Protein AF-M0LHM4-F1 (afdb_monomer_lite)

Organism: Haloarcula japonica (strain ATCC 49778 / DSM 6131 / JCM 7785 / NBRC 101032 / NCIMB 13157 / TR-1) (NCBI:txid1227453)

InterPro domains:
  IPR007527 Zinc finger, SWIM-type [PS50966] (70-104)

Sequence (135 aa):
MSSINESGKSVLVQTELSEFRTTIPTVVTDGGHRIEDARTQRALTEEMDVWLSQEGGIYGVQKGASGSTYEVDVVSEMCSCPDWQTGEPDGGCKHLRRVDMEIRAGRVPRPDGRLTESAAVIEMPVEERDGDVGL

Radius of gyration: 27.03 Å; chains: 1; bounding box: 45×47×116 Å

Structure (mmCIF, N/CA/C/O backbone):
data_AF-M0LHM4-F1
#
_entry.id   AF-M0LHM4-F1
#
loop_
_atom_site.group_PDB
_at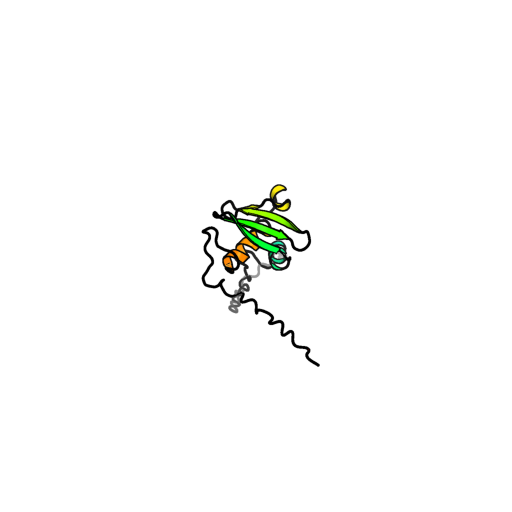om_site.id
_atom_site.type_symbol
_atom_site.label_atom_id
_atom_site.label_alt_id
_atom_site.label_comp_id
_atom_site.label_asym_id
_atom_site.label_entity_id
_atom_site.label_seq_id
_atom_site.pdbx_PDB_ins_code
_atom_site.Cartn_x
_atom_site.Cartn_y
_atom_site.Cartn_z
_atom_site.occupancy
_atom_site.B_iso_or_equiv
_atom_site.auth_seq_id
_atom_site.auth_comp_id
_atom_site.auth_asym_id
_atom_site.auth_atom_id
_atom_site.pdbx_PDB_model_num
ATOM 1 N N . MET A 1 1 ? 1.158 -28.006 -75.149 1.00 42.47 1 MET A N 1
ATOM 2 C CA . MET A 1 1 ? 2.349 -27.380 -74.543 1.00 42.47 1 MET A CA 1
ATOM 3 C C . MET A 1 1 ? 1.923 -26.863 -73.172 1.00 42.47 1 MET A C 1
ATOM 5 O O . MET A 1 1 ? 1.111 -25.954 -73.136 1.00 42.47 1 MET A O 1
ATOM 9 N N . SER A 1 2 ? 2.333 -27.603 -72.131 1.00 39.56 2 SER A N 1
ATOM 10 C CA . SER A 1 2 ? 2.526 -27.313 -70.685 1.00 39.56 2 SER A CA 1
ATOM 11 C C . SER A 1 2 ? 1.756 -26.120 -70.061 1.00 39.56 2 SER A C 1
ATOM 13 O O . SER A 1 2 ? 1.915 -25.007 -70.543 1.00 39.56 2 SER A O 1
ATOM 15 N N . SER A 1 3 ? 0.868 -26.238 -69.048 1.00 44.41 3 SER A N 1
ATOM 16 C CA . SER A 1 3 ? 0.979 -26.786 -67.658 1.00 44.41 3 SER A CA 1
ATOM 17 C C . SER A 1 3 ? 2.255 -26.279 -66.967 1.00 44.41 3 SER A C 1
ATOM 19 O O . SER A 1 3 ? 3.316 -26.465 -67.541 1.00 44.41 3 SER A O 1
ATOM 21 N N . ILE A 1 4 ? 2.298 -25.594 -65.814 1.00 52.50 4 ILE A N 1
ATOM 22 C CA . ILE A 1 4 ? 1.801 -25.851 -64.445 1.00 52.50 4 ILE A CA 1
ATOM 23 C C . ILE A 1 4 ? 1.926 -24.492 -63.703 1.00 52.50 4 ILE A C 1
ATOM 25 O O . ILE A 1 4 ? 2.917 -23.802 -63.926 1.00 52.50 4 ILE A O 1
ATOM 29 N N . ASN A 1 5 ? 0.991 -24.080 -62.839 1.00 38.94 5 ASN A N 1
ATOM 30 C CA . ASN A 1 5 ? 1.172 -22.917 -61.954 1.00 38.94 5 ASN A CA 1
ATOM 31 C C . ASN A 1 5 ? 1.594 -23.361 -60.538 1.00 38.94 5 ASN A C 1
ATOM 33 O O . ASN A 1 5 ? 1.009 -24.269 -59.957 1.00 38.94 5 ASN A O 1
ATOM 37 N N . GLU A 1 6 ? 2.616 -22.700 -59.986 1.00 46.62 6 GLU A N 1
ATOM 38 C CA . GLU A 1 6 ? 3.372 -23.016 -58.753 1.00 46.62 6 GLU A CA 1
ATOM 39 C C . GLU A 1 6 ? 2.596 -22.876 -57.425 1.00 46.62 6 GLU A C 1
ATOM 41 O O . GLU A 1 6 ? 3.178 -22.815 -56.345 1.00 46.62 6 GLU A O 1
ATOM 46 N N . SER A 1 7 ? 1.264 -22.861 -57.455 1.00 44.28 7 SER A N 1
ATOM 47 C CA . SER A 1 7 ? 0.449 -22.897 -56.237 1.00 44.28 7 SER A CA 1
ATOM 48 C C . SER A 1 7 ? 0.153 -24.347 -55.871 1.00 44.28 7 SER A C 1
ATOM 50 O O . SER A 1 7 ? -0.935 -24.857 -56.13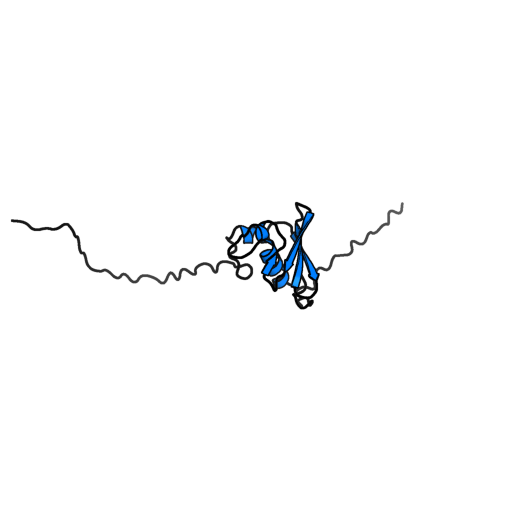6 1.00 44.28 7 SER A O 1
ATOM 52 N N . GLY A 1 8 ? 1.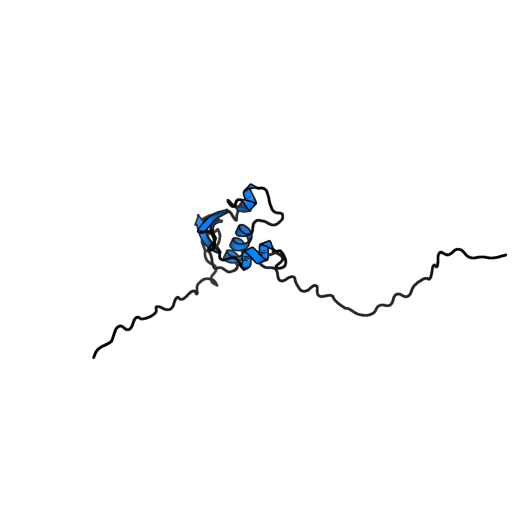155 -25.018 -55.295 1.00 36.25 8 GLY A N 1
ATOM 53 C CA . GLY A 1 8 ? 1.079 -26.382 -54.772 1.00 36.25 8 GLY A CA 1
ATOM 54 C C . GLY A 1 8 ? -0.007 -26.538 -53.708 1.00 36.25 8 GLY A C 1
ATOM 55 O O . GLY A 1 8 ? 0.258 -26.519 -52.510 1.00 36.25 8 GLY A O 1
ATOM 56 N N . LYS A 1 9 ? -1.251 -26.712 -54.152 1.00 46.12 9 LYS A N 1
ATOM 57 C CA . LYS A 1 9 ? -2.357 -27.185 -53.330 1.00 46.12 9 LYS A CA 1
ATOM 58 C C . LYS A 1 9 ? -2.196 -28.697 -53.173 1.00 46.12 9 LYS A C 1
ATOM 60 O O . LYS A 1 9 ? -2.475 -29.447 -54.102 1.00 46.12 9 LYS A O 1
ATOM 65 N N . SER A 1 10 ? -1.773 -29.134 -51.991 1.00 37.16 10 SER A N 1
ATOM 66 C CA . SER A 1 10 ? -1.938 -30.514 -51.536 1.00 37.16 10 SER A CA 1
ATOM 67 C C . SER A 1 10 ? -2.860 -30.515 -50.326 1.00 37.16 10 SER A C 1
ATOM 69 O O . SER A 1 10 ? -2.607 -29.850 -49.324 1.00 37.16 10 SER A O 1
ATOM 71 N N . VAL A 1 11 ? -3.967 -31.229 -50.478 1.00 35.06 11 VAL A N 1
ATOM 72 C CA . VAL A 1 11 ? -5.043 -31.408 -49.508 1.00 35.06 11 VAL A CA 1
ATOM 73 C C . VAL A 1 11 ? -4.641 -32.458 -48.463 1.00 35.06 11 VAL A C 1
ATOM 75 O O . VAL A 1 11 ? -4.161 -33.524 -48.820 1.00 35.06 11 VAL A O 1
ATOM 78 N N . LEU A 1 12 ? -4.902 -32.106 -47.200 1.00 48.03 12 LEU A N 1
ATOM 79 C CA . LEU A 1 12 ? -5.228 -32.917 -46.016 1.00 48.03 12 LEU A CA 1
ATOM 80 C C . LEU A 1 12 ? -4.357 -34.139 -45.653 1.00 48.03 12 LEU A C 1
ATOM 82 O O . LEU A 1 12 ? -4.459 -35.194 -46.266 1.00 48.03 12 LEU A O 1
ATOM 86 N N . VAL A 1 13 ? -3.730 -34.066 -44.474 1.00 41.88 13 VAL A N 1
ATOM 87 C CA . VAL A 1 13 ? -3.808 -35.171 -43.505 1.00 41.88 13 VAL A CA 1
ATOM 88 C C . VAL A 1 13 ? -4.053 -34.563 -42.125 1.00 41.88 13 VAL A C 1
ATOM 90 O O . VAL A 1 13 ? -3.152 -34.002 -41.503 1.00 41.88 13 VAL A O 1
ATOM 93 N N . GLN A 1 14 ? -5.307 -34.615 -41.671 1.00 47.78 14 GLN A N 1
ATOM 94 C CA . GLN A 1 14 ? -5.626 -34.442 -40.257 1.00 47.78 14 GLN A CA 1
ATOM 95 C C . GLN A 1 14 ? -4.978 -35.624 -39.544 1.00 47.78 14 GLN A C 1
ATOM 97 O O . GLN A 1 14 ? -5.392 -36.762 -39.748 1.00 47.78 14 GLN A O 1
ATOM 102 N N . THR A 1 15 ? -3.918 -35.365 -38.787 1.00 48.19 15 THR A N 1
ATOM 103 C CA . THR A 1 15 ? -3.323 -36.382 -37.924 1.00 48.19 15 THR A CA 1
ATOM 104 C C . THR A 1 15 ? -3.613 -35.955 -36.500 1.00 48.19 15 THR A C 1
ATOM 106 O O . THR A 1 15 ? -2.888 -35.165 -35.902 1.00 48.19 15 THR A O 1
ATOM 109 N N . GLU A 1 16 ? -4.756 -36.426 -36.011 1.00 56.94 16 GLU A N 1
ATOM 110 C CA . GLU A 1 16 ? -5.101 -36.451 -34.600 1.00 56.94 16 GLU A CA 1
ATOM 111 C C . GLU A 1 16 ? -4.067 -37.317 -33.883 1.00 56.94 16 GLU A C 1
ATOM 113 O O . GLU A 1 16 ? -4.126 -38.544 -33.927 1.00 56.94 16 GLU A O 1
ATOM 118 N N . LEU A 1 17 ? -3.086 -36.687 -33.245 1.00 53.66 17 LEU A N 1
ATOM 119 C CA . LEU A 1 17 ? -2.263 -37.356 -32.255 1.00 53.66 17 LEU A CA 1
ATOM 120 C C . LEU A 1 17 ? -2.144 -36.469 -31.027 1.00 53.66 17 LEU A C 1
ATOM 122 O O . LEU A 1 17 ? -1.446 -35.461 -31.029 1.00 53.66 17 LEU A O 1
ATOM 126 N N . SER A 1 18 ? -2.784 -36.972 -29.973 1.00 50.88 18 SER A N 1
ATOM 127 C CA . SER A 1 18 ? -2.352 -36.845 -28.589 1.00 50.88 18 SER A CA 1
ATOM 128 C C . SER A 1 18 ? -2.539 -35.459 -27.984 1.00 50.88 18 SER A C 1
ATOM 130 O O . SER A 1 18 ? -1.700 -34.577 -28.107 1.00 50.88 18 SER A O 1
ATOM 132 N N . GLU A 1 19 ? -3.680 -35.290 -27.314 1.00 57.47 19 GLU A N 1
ATOM 133 C CA . GLU A 1 19 ? -3.820 -35.059 -25.863 1.00 57.47 19 GLU A CA 1
ATOM 134 C C . GLU A 1 19 ? -2.591 -34.613 -25.040 1.00 57.47 19 GLU A C 1
ATOM 136 O O . GLU A 1 19 ? -2.492 -34.909 -23.851 1.00 57.47 19 GLU A O 1
ATOM 141 N N . PHE A 1 20 ? -1.700 -33.791 -25.580 1.00 51.72 20 PHE A N 1
ATOM 142 C CA . PHE A 1 20 ? -0.972 -32.836 -24.772 1.00 51.72 20 PHE A CA 1
ATOM 143 C C . PHE A 1 20 ? -1.978 -31.747 -24.438 1.00 51.72 20 PHE A C 1
ATOM 145 O O . PHE A 1 20 ? -2.006 -30.669 -25.034 1.00 51.72 20 PHE A O 1
ATOM 152 N N . ARG A 1 21 ? -2.820 -32.036 -23.436 1.00 53.06 21 ARG A N 1
ATOM 153 C CA . ARG A 1 21 ? -3.226 -30.994 -22.503 1.00 53.06 21 ARG A CA 1
ATOM 154 C C . ARG A 1 21 ? -1.917 -30.350 -22.080 1.00 53.06 21 ARG A C 1
ATOM 156 O O . ARG A 1 21 ? -1.228 -30.855 -21.197 1.00 53.06 21 ARG A O 1
ATOM 163 N N . THR A 1 22 ? -1.544 -29.267 -22.757 1.00 45.19 22 THR A N 1
ATOM 164 C CA . THR A 1 22 ? -0.663 -28.295 -22.151 1.00 45.19 22 THR A CA 1
ATOM 165 C C . THR A 1 22 ? -1.491 -27.815 -20.974 1.00 45.19 22 THR A C 1
ATOM 167 O O . THR A 1 22 ? -2.405 -26.998 -21.086 1.00 45.19 22 THR A O 1
ATOM 170 N N . THR A 1 23 ? -1.306 -28.482 -19.840 1.00 48.62 23 THR A N 1
ATOM 171 C CA . THR A 1 23 ? -1.564 -27.866 -18.562 1.00 48.62 23 THR A CA 1
ATOM 172 C C . THR A 1 23 ? -0.632 -26.676 -18.620 1.00 48.62 23 THR A C 1
ATOM 174 O O . THR A 1 23 ? 0.559 -26.821 -18.353 1.00 48.62 23 THR A O 1
ATOM 177 N N . ILE A 1 24 ? -1.139 -25.535 -19.110 1.00 53.06 24 ILE A N 1
ATOM 178 C CA . ILE A 1 24 ? -0.508 -24.248 -18.863 1.00 53.06 24 ILE A CA 1
ATOM 179 C C . ILE A 1 24 ? -0.235 -24.329 -17.369 1.00 53.06 24 ILE A C 1
ATOM 181 O O . ILE A 1 24 ? -1.212 -24.512 -16.629 1.00 53.06 24 ILE A O 1
ATOM 185 N N . PRO A 1 25 ? 1.040 -24.382 -16.934 1.00 46.53 25 PRO A N 1
ATOM 186 C CA . PRO A 1 25 ? 1.332 -24.502 -15.521 1.00 46.53 25 PRO A CA 1
ATOM 187 C C . PRO A 1 25 ? 0.537 -23.381 -14.893 1.00 46.53 25 PRO A C 1
ATOM 189 O O . PRO A 1 25 ? 0.663 -22.243 -15.352 1.00 46.53 25 PRO A O 1
ATOM 192 N N . THR A 1 26 ? -0.384 -23.733 -13.991 1.00 50.88 26 THR A N 1
ATOM 193 C CA . THR A 1 26 ? -1.235 -22.776 -13.297 1.00 50.88 26 THR A CA 1
ATOM 194 C C . THR A 1 26 ? -0.274 -21.717 -12.818 1.00 50.88 26 THR A C 1
ATOM 196 O O . THR A 1 26 ? 0.567 -22.025 -11.973 1.00 50.88 26 THR A O 1
ATOM 199 N N . VAL A 1 27 ? -0.269 -20.559 -13.489 1.00 53.19 27 VAL A N 1
ATOM 200 C CA . VAL A 1 27 ? 0.702 -19.501 -13.222 1.00 53.19 27 VAL A CA 1
ATOM 201 C C . VAL A 1 27 ? 0.566 -19.303 -11.737 1.00 53.19 27 VAL A C 1
ATOM 203 O O . VAL A 1 27 ? -0.540 -19.025 -11.283 1.00 53.19 27 VAL A O 1
ATOM 206 N N . VAL A 1 28 ? 1.612 -19.622 -10.976 1.00 57.19 28 VAL A N 1
ATOM 207 C CA . VAL A 1 28 ? 1.536 -19.524 -9.526 1.00 57.19 28 VAL A CA 1
ATOM 208 C C . VAL A 1 28 ? 1.220 -18.049 -9.308 1.00 57.19 28 VAL A C 1
ATOM 210 O O . VAL A 1 28 ? 1.986 -17.186 -9.732 1.00 57.19 28 VAL A O 1
ATOM 213 N N . THR A 1 29 ? -0.003 -17.752 -8.878 1.00 58.16 29 THR A N 1
ATOM 214 C CA . THR A 1 29 ? -0.479 -16.380 -8.741 1.00 58.16 29 THR A CA 1
ATOM 215 C C . THR A 1 29 ? -0.391 -16.040 -7.281 1.00 58.16 29 THR A C 1
ATOM 217 O O . THR A 1 29 ? -0.949 -16.763 -6.454 1.00 58.16 29 THR A O 1
ATOM 220 N N . ASP A 1 30 ? 0.236 -14.923 -6.964 1.00 65.44 30 ASP A N 1
ATOM 221 C CA . ASP A 1 30 ? 0.170 -14.406 -5.615 1.00 65.44 30 ASP A CA 1
ATOM 222 C C . ASP A 1 30 ? -1.024 -13.457 -5.508 1.00 65.44 30 ASP A C 1
ATOM 224 O O . ASP A 1 30 ? -0.897 -12.247 -5.673 1.00 65.44 30 ASP A O 1
ATOM 228 N N . GLY A 1 31 ? -2.216 -14.036 -5.342 1.00 62.56 31 GLY A N 1
ATOM 229 C CA . GLY A 1 31 ? -3.455 -13.268 -5.144 1.00 62.56 31 GLY A CA 1
ATOM 230 C C . GLY A 1 31 ? -4.125 -12.712 -6.373 1.00 62.56 31 GLY A C 1
ATOM 231 O O . GLY A 1 31 ? -4.806 -11.703 -6.280 1.00 62.56 31 GLY A O 1
ATOM 232 N N . GLY A 1 32 ? -3.914 -13.325 -7.532 1.00 73.88 32 GLY A N 1
ATOM 233 C CA . GLY A 1 32 ? -4.372 -12.765 -8.804 1.00 73.88 32 GLY A CA 1
ATOM 234 C C . GLY A 1 32 ? -3.310 -11.925 -9.513 1.00 73.88 32 GLY A C 1
ATOM 235 O O . GLY A 1 32 ? -3.491 -11.583 -10.679 1.00 73.88 32 GLY A O 1
ATOM 236 N N . HIS A 1 33 ? -2.153 -11.691 -8.885 1.00 76.38 33 HIS A N 1
ATOM 237 C CA . HIS A 1 33 ? -0.976 -11.172 -9.575 1.00 76.38 33 HIS A CA 1
ATOM 238 C C . HIS A 1 33 ? -0.138 -12.310 -10.165 1.00 76.38 33 HIS A C 1
ATOM 240 O O . HIS A 1 33 ? 0.143 -13.312 -9.503 1.00 76.38 33 HIS A O 1
ATOM 246 N N . ARG A 1 34 ? 0.295 -12.158 -11.421 1.00 78.31 34 ARG A N 1
ATOM 247 C CA . ARG A 1 34 ? 1.226 -13.097 -12.067 1.00 78.31 34 ARG A CA 1
ATOM 248 C C . ARG A 1 34 ? 2.584 -13.012 -11.361 1.00 78.31 34 ARG A C 1
ATOM 250 O O . ARG A 1 34 ? 3.134 -11.916 -11.268 1.00 78.31 34 ARG A O 1
ATOM 257 N N . ILE A 1 35 ? 3.142 -14.132 -10.890 1.00 79.44 35 ILE A N 1
ATOM 258 C CA . ILE A 1 35 ? 4.441 -14.132 -10.181 1.00 79.44 35 ILE A CA 1
ATOM 259 C C . ILE A 1 35 ? 5.613 -13.733 -11.083 1.00 79.44 35 ILE A C 1
ATOM 261 O O . ILE A 1 35 ? 6.575 -13.147 -10.603 1.00 79.44 35 ILE A O 1
ATOM 265 N N . GLU A 1 36 ? 5.532 -13.997 -12.385 1.00 80.50 36 GLU A N 1
ATOM 266 C CA . GLU A 1 36 ? 6.537 -13.567 -13.371 1.00 80.50 36 GLU A CA 1
ATOM 267 C C . GLU A 1 36 ? 6.561 -12.046 -13.611 1.00 80.50 36 GLU A C 1
ATOM 269 O O . GLU A 1 36 ? 7.488 -11.536 -14.236 1.00 80.50 36 GLU A O 1
ATOM 274 N N . ASP A 1 37 ? 5.556 -11.305 -13.129 1.00 83.00 37 ASP A N 1
ATOM 275 C CA . ASP A 1 37 ? 5.561 -9.850 -13.215 1.00 83.00 37 ASP A CA 1
ATOM 276 C C . ASP A 1 37 ? 6.621 -9.275 -12.262 1.00 83.00 37 ASP A C 1
ATOM 278 O O . ASP A 1 37 ? 6.599 -9.509 -11.050 1.00 83.00 37 ASP A O 1
ATOM 282 N N . ALA A 1 38 ? 7.542 -8.479 -12.809 1.00 84.06 38 ALA A N 1
ATOM 283 C CA . ALA A 1 38 ? 8.663 -7.914 -12.064 1.00 84.06 38 ALA A CA 1
ATOM 284 C C . ALA A 1 38 ? 8.226 -7.072 -10.849 1.00 84.06 38 ALA A C 1
ATOM 286 O O . ALA A 1 38 ? 8.936 -7.032 -9.843 1.00 84.06 38 ALA A O 1
ATOM 287 N N . ARG A 1 39 ? 7.059 -6.410 -10.890 1.00 80.75 39 ARG A N 1
ATOM 288 C CA . ARG A 1 39 ? 6.518 -5.693 -9.724 1.00 80.75 39 ARG A CA 1
ATOM 289 C C . ARG A 1 39 ? 5.970 -6.652 -8.674 1.00 80.75 39 ARG A C 1
ATOM 291 O O . ARG A 1 39 ? 6.134 -6.352 -7.496 1.00 80.75 39 ARG A O 1
ATOM 298 N N . THR A 1 40 ? 5.388 -7.787 -9.063 1.00 83.62 40 THR A N 1
ATOM 299 C CA . THR A 1 40 ? 4.994 -8.850 -8.119 1.00 83.62 40 THR A CA 1
ATOM 300 C C . THR A 1 40 ? 6.229 -9.432 -7.448 1.00 83.62 40 THR A C 1
ATOM 302 O O . THR A 1 40 ? 6.261 -9.540 -6.229 1.00 83.62 40 THR A O 1
ATOM 305 N N . GLN A 1 41 ? 7.288 -9.717 -8.213 1.00 85.88 41 GLN A N 1
ATOM 306 C CA . GLN A 1 41 ? 8.545 -10.206 -7.642 1.00 85.88 41 GLN A CA 1
ATOM 307 C C . GLN A 1 41 ? 9.134 -9.210 -6.645 1.00 85.88 41 GLN A C 1
ATOM 309 O O . GLN A 1 41 ? 9.463 -9.593 -5.532 1.00 85.88 41 GLN A O 1
ATOM 314 N N . ARG A 1 42 ? 9.197 -7.919 -6.987 1.00 85.12 42 ARG A N 1
ATOM 315 C CA . ARG A 1 42 ? 9.677 -6.889 -6.051 1.00 85.12 42 ARG A CA 1
ATOM 316 C C . ARG A 1 42 ? 8.786 -6.762 -4.822 1.00 85.12 42 ARG A C 1
ATOM 318 O O . ARG A 1 42 ? 9.303 -6.645 -3.717 1.00 85.12 42 ARG A O 1
ATOM 325 N N . ALA A 1 43 ? 7.469 -6.816 -5.012 1.00 85.25 43 ALA A N 1
ATOM 326 C CA . ALA A 1 43 ? 6.517 -6.860 -3.914 1.00 85.25 43 ALA A CA 1
ATOM 327 C C . ALA A 1 43 ? 6.686 -8.113 -3.051 1.00 85.25 43 ALA A C 1
ATOM 329 O O . ALA A 1 43 ? 6.293 -8.059 -1.906 1.00 85.25 43 ALA A O 1
ATOM 330 N N . LEU A 1 44 ? 7.297 -9.200 -3.519 1.00 86.25 44 LEU A N 1
ATOM 331 C CA . LEU A 1 44 ? 7.598 -10.387 -2.712 1.00 86.25 44 LEU A CA 1
ATOM 332 C C . LEU A 1 44 ? 8.978 -10.326 -2.042 1.00 86.25 44 LEU A C 1
ATOM 334 O O . LEU A 1 44 ? 9.125 -10.754 -0.904 1.00 86.25 44 LEU A O 1
ATOM 338 N N . THR A 1 45 ? 9.990 -9.809 -2.740 1.00 86.56 45 THR A N 1
ATOM 339 C CA . THR A 1 45 ? 11.396 -9.937 -2.324 1.00 86.56 45 THR A CA 1
ATOM 340 C C . THR A 1 45 ? 11.953 -8.726 -1.588 1.00 86.56 45 THR A C 1
ATOM 342 O O . THR A 1 45 ? 12.938 -8.867 -0.872 1.00 86.56 45 THR A O 1
ATOM 345 N N . GLU A 1 46 ? 11.412 -7.523 -1.806 1.00 88.19 46 GLU A N 1
ATOM 346 C CA . GLU A 1 46 ? 11.905 -6.335 -1.099 1.00 88.19 46 GLU A CA 1
ATOM 347 C C . GLU A 1 46 ? 11.486 -6.364 0.375 1.00 88.19 46 GLU A C 1
ATOM 349 O O . GLU A 1 46 ? 10.384 -6.789 0.717 1.00 88.19 46 GLU A O 1
ATOM 354 N N . GLU A 1 47 ? 12.350 -5.890 1.265 1.00 88.06 47 GLU A N 1
ATOM 355 C CA . GLU A 1 47 ? 12.005 -5.756 2.678 1.00 88.06 47 GLU A CA 1
ATOM 356 C C . GLU A 1 47 ? 11.016 -4.598 2.862 1.00 88.06 47 GLU A C 1
ATOM 358 O O . GLU A 1 47 ? 11.318 -3.440 2.543 1.00 88.06 47 GLU A O 1
ATOM 363 N N . MET A 1 48 ? 9.803 -4.930 3.309 1.00 90.94 48 MET A N 1
ATOM 364 C CA . MET A 1 48 ? 8.718 -3.975 3.512 1.00 90.94 48 MET A CA 1
ATOM 365 C C . MET A 1 48 ? 7.904 -4.381 4.738 1.00 90.94 48 MET A C 1
ATOM 367 O O . MET A 1 48 ? 7.329 -5.473 4.747 1.00 90.94 48 MET A O 1
ATOM 371 N N . ASP A 1 49 ? 7.830 -3.489 5.719 1.00 92.44 49 ASP A N 1
ATOM 372 C CA . ASP A 1 49 ? 6.972 -3.627 6.893 1.00 92.44 49 ASP A CA 1
ATOM 373 C C . ASP A 1 49 ? 5.590 -3.057 6.586 1.00 92.44 49 ASP A C 1
ATOM 375 O O . ASP A 1 49 ? 5.471 -1.961 6.029 1.00 92.44 49 ASP A O 1
ATOM 379 N N . VAL A 1 50 ? 4.544 -3.805 6.939 1.00 93.19 50 VAL A N 1
ATOM 380 C CA . VAL A 1 50 ? 3.147 -3.440 6.680 1.00 93.19 50 VAL A CA 1
ATOM 381 C C . VAL A 1 50 ? 2.360 -3.470 7.979 1.00 93.19 50 VAL A C 1
ATOM 383 O O . VAL A 1 50 ? 2.427 -4.439 8.730 1.00 93.19 50 VAL A O 1
ATOM 386 N N . TRP A 1 51 ? 1.572 -2.429 8.226 1.00 92.56 51 TRP A N 1
ATOM 387 C CA . TRP A 1 51 ? 0.665 -2.367 9.369 1.00 92.56 51 TRP A CA 1
ATOM 388 C C . TRP A 1 51 ? -0.653 -1.702 8.982 1.00 92.56 51 TRP A C 1
ATOM 390 O O . TRP A 1 51 ? -0.700 -0.859 8.084 1.00 92.56 51 TRP A O 1
ATOM 400 N N . LEU A 1 52 ? -1.739 -2.062 9.669 1.00 91.88 52 LEU A N 1
ATOM 401 C CA . LEU A 1 52 ? -2.995 -1.325 9.551 1.00 91.88 52 LEU A CA 1
ATOM 402 C C . LEU A 1 52 ? -2.820 0.026 10.259 1.00 91.88 52 LEU A C 1
ATOM 404 O O . LEU A 1 52 ? -2.591 0.068 11.466 1.00 91.88 52 LEU A O 1
ATOM 408 N N . SER A 1 53 ? -2.886 1.116 9.497 1.00 90.00 53 SER A N 1
ATOM 409 C CA . SER A 1 53 ? -2.732 2.483 10.008 1.00 90.00 53 SER A CA 1
ATOM 410 C C . SER A 1 53 ? -4.067 3.039 10.503 1.00 90.00 53 SER A C 1
ATOM 412 O O . SER A 1 53 ? -4.137 3.642 11.573 1.00 90.00 53 SER A O 1
ATOM 414 N N . GLN A 1 54 ? -5.146 2.793 9.752 1.00 86.88 54 GLN A N 1
ATOM 415 C CA . GLN A 1 54 ? -6.493 3.233 10.100 1.00 86.88 54 GLN A CA 1
ATOM 416 C C . GLN A 1 54 ? -7.526 2.147 9.791 1.00 86.88 54 GLN A C 1
ATOM 418 O O . GLN A 1 54 ? -7.524 1.553 8.707 1.00 86.88 54 GLN A O 1
ATOM 423 N N . GLU A 1 55 ? -8.441 1.925 10.738 1.00 78.00 55 GLU A N 1
ATOM 424 C CA . GLU A 1 55 ? -9.648 1.127 10.510 1.00 78.00 55 GLU A CA 1
ATOM 425 C C . GLU A 1 55 ? -10.427 1.702 9.318 1.00 78.00 55 GLU A C 1
ATOM 427 O O . GLU A 1 55 ? -10.635 2.913 9.233 1.00 78.00 55 GLU A O 1
ATOM 432 N N . GLY A 1 5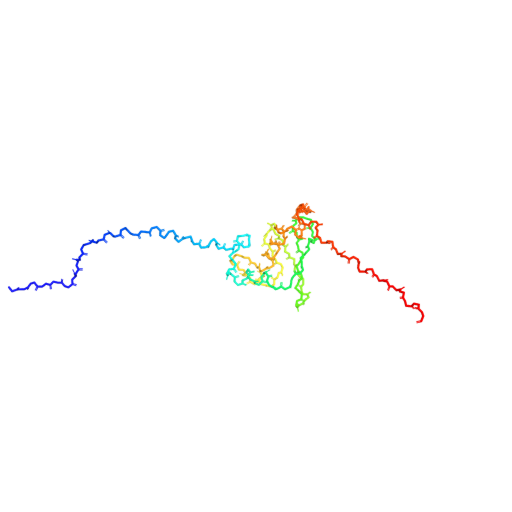6 ? -10.828 0.844 8.377 1.00 82.19 56 GLY A N 1
ATOM 433 C CA . GLY A 1 56 ? -11.349 1.278 7.076 1.00 82.19 56 GLY A CA 1
ATOM 434 C C . GLY A 1 56 ? -10.422 0.981 5.896 1.00 82.19 56 GLY A C 1
ATOM 435 O O . GLY A 1 56 ? -10.775 1.300 4.767 1.00 82.19 56 GLY A O 1
ATOM 436 N N . GLY A 1 57 ? -9.284 0.319 6.132 1.00 88.06 57 GLY A N 1
ATOM 437 C CA . GLY A 1 57 ? -8.437 -0.223 5.066 1.00 88.06 57 GLY A CA 1
ATOM 438 C C . GLY A 1 57 ? -7.289 0.680 4.627 1.00 88.06 57 GLY A C 1
ATOM 439 O O . GLY A 1 57 ? -6.795 0.515 3.511 1.00 88.06 57 GLY A O 1
ATOM 440 N N . ILE A 1 58 ? -6.839 1.599 5.488 1.00 93.19 58 ILE A N 1
ATOM 441 C CA . ILE A 1 58 ? -5.598 2.341 5.244 1.00 93.19 58 ILE A CA 1
ATOM 442 C C . ILE A 1 58 ? -4.438 1.621 5.922 1.00 93.19 58 ILE A C 1
ATOM 444 O O . ILE A 1 58 ? -4.406 1.459 7.144 1.00 93.19 58 ILE A O 1
ATOM 448 N N . TYR A 1 59 ? -3.458 1.230 5.120 1.00 94.31 59 TYR A N 1
ATOM 449 C CA . TYR A 1 59 ? -2.261 0.518 5.537 1.00 94.31 59 TYR A CA 1
ATOM 450 C C . TYR A 1 59 ? -1.032 1.406 5.398 1.00 94.31 59 TYR A C 1
ATOM 452 O O . TYR A 1 59 ? -0.856 2.099 4.397 1.00 94.31 59 TYR A O 1
ATOM 460 N N . GLY A 1 60 ? -0.167 1.364 6.405 1.00 95.25 60 GLY A N 1
ATOM 461 C CA . GLY A 1 60 ? 1.172 1.923 6.327 1.00 95.25 60 GLY A CA 1
ATOM 462 C C . GLY A 1 60 ? 2.132 0.883 5.766 1.00 95.25 60 GLY A C 1
ATOM 463 O O . GLY A 1 60 ? 2.073 -0.289 6.135 1.00 95.25 60 GLY A O 1
ATOM 464 N N . VAL A 1 61 ? 3.003 1.315 4.859 1.00 95.25 61 VAL A N 1
ATOM 465 C CA . VAL A 1 61 ? 4.043 0.481 4.259 1.00 95.25 61 VAL A CA 1
ATOM 466 C C . VAL A 1 61 ? 5.376 1.199 4.365 1.00 95.25 61 VAL A C 1
ATOM 468 O O . VAL A 1 61 ? 5.580 2.218 3.702 1.00 95.25 61 VAL A O 1
ATOM 471 N N . GLN A 1 62 ? 6.298 0.661 5.158 1.00 94.25 62 GLN A N 1
ATOM 472 C CA . GLN A 1 62 ? 7.665 1.164 5.266 1.00 94.25 62 GLN A CA 1
ATOM 473 C C . GLN A 1 62 ? 8.613 0.304 4.440 1.00 94.25 62 GLN A C 1
ATOM 475 O O . GLN A 1 62 ? 8.586 -0.918 4.514 1.00 94.25 62 GLN A O 1
ATOM 480 N N . LYS A 1 63 ? 9.479 0.939 3.649 1.00 90.12 63 LYS A N 1
ATOM 481 C CA . LYS A 1 63 ? 10.580 0.248 2.966 1.00 90.12 63 LYS A CA 1
ATOM 482 C C . LYS A 1 63 ? 11.762 0.098 3.918 1.00 90.12 63 LYS A C 1
ATOM 484 O O . LYS A 1 63 ? 12.295 1.120 4.346 1.00 90.12 63 LYS A O 1
ATOM 489 N N . GLY A 1 64 ? 12.247 -1.123 4.138 1.00 78.06 64 GLY A N 1
ATOM 490 C CA . GLY A 1 64 ? 13.426 -1.365 4.982 1.00 78.06 64 GLY A CA 1
ATOM 491 C C . GLY A 1 64 ? 14.685 -0.665 4.452 1.00 78.06 64 GLY A C 1
ATOM 492 O O . GLY A 1 64 ? 15.380 0.040 5.177 1.00 78.06 64 GLY A O 1
ATOM 493 N N . ALA A 1 65 ? 14.915 -0.726 3.136 1.00 76.62 65 ALA A N 1
ATOM 494 C CA . ALA A 1 65 ? 16.122 -0.170 2.514 1.00 76.62 65 ALA A CA 1
ATOM 495 C C . ALA A 1 65 ? 16.218 1.371 2.522 1.00 76.62 65 ALA A C 1
ATOM 497 O O . ALA A 1 65 ? 17.321 1.911 2.472 1.00 76.62 65 ALA A O 1
ATOM 498 N N . SER A 1 66 ? 15.088 2.090 2.523 1.00 76.69 66 SER A N 1
ATOM 499 C CA . SER A 1 66 ? 15.069 3.562 2.434 1.00 76.69 66 SER A CA 1
ATOM 500 C C . SER A 1 66 ? 14.411 4.254 3.628 1.00 76.69 66 SER A C 1
ATOM 502 O O . SER A 1 66 ? 14.388 5.483 3.670 1.00 76.69 66 SER A O 1
ATOM 504 N N . GLY A 1 67 ? 13.812 3.495 4.552 1.00 84.56 67 GLY A N 1
ATOM 505 C CA . GLY A 1 67 ? 13.023 4.005 5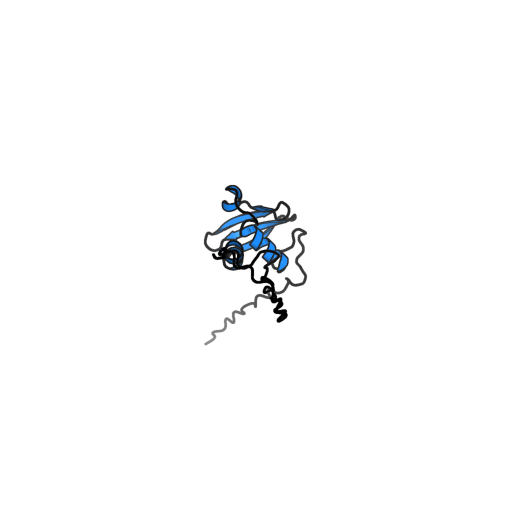.678 1.00 84.56 67 GLY A CA 1
ATOM 506 C C . GLY A 1 67 ? 11.772 4.796 5.275 1.00 84.56 67 GLY A C 1
ATOM 507 O O . GLY A 1 67 ? 11.125 5.402 6.125 1.00 84.56 67 GLY A O 1
ATOM 508 N N . SER A 1 68 ? 11.435 4.841 3.983 1.00 88.81 68 SER A N 1
ATOM 509 C CA . SER A 1 68 ? 10.329 5.653 3.474 1.00 88.81 68 SER A CA 1
ATOM 510 C C . SER A 1 68 ? 9.001 4.956 3.734 1.00 88.81 68 SER A C 1
ATOM 512 O O . SER A 1 68 ? 8.834 3.800 3.340 1.00 88.81 68 SER A O 1
ATOM 514 N N . THR A 1 69 ? 8.066 5.682 4.342 1.00 93.62 69 THR A N 1
ATOM 515 C CA . THR A 1 69 ? 6.719 5.196 4.647 1.00 93.62 69 THR A CA 1
ATOM 516 C C . THR A 1 69 ? 5.708 5.761 3.660 1.00 93.62 69 THR A C 1
ATOM 518 O O . THR A 1 69 ? 5.729 6.954 3.358 1.00 93.62 69 THR A O 1
ATOM 521 N N . TYR A 1 70 ? 4.817 4.901 3.176 1.00 94.06 70 TYR A N 1
ATOM 522 C CA . TYR A 1 70 ? 3.713 5.252 2.290 1.00 94.06 70 TYR A CA 1
ATOM 523 C C . TYR A 1 70 ? 2.398 4.744 2.863 1.00 94.06 70 TYR A C 1
ATOM 525 O O . TYR A 1 70 ? 2.366 3.747 3.579 1.00 94.06 70 TYR A O 1
ATOM 533 N N . GLU A 1 71 ? 1.318 5.423 2.507 1.00 94.62 71 GLU A N 1
ATOM 534 C CA . GLU A 1 71 ? -0.041 5.033 2.856 1.00 94.62 71 GLU A CA 1
ATOM 535 C C . GLU A 1 71 ? -0.687 4.365 1.649 1.00 94.62 71 GLU A C 1
ATOM 537 O O . GLU A 1 71 ? -0.512 4.792 0.500 1.00 94.62 71 GLU A O 1
ATOM 542 N N . VAL A 1 72 ? -1.399 3.281 1.919 1.00 94.25 72 VAL A N 1
ATOM 543 C CA . VAL A 1 72 ? -2.072 2.449 0.933 1.00 94.25 72 VAL A CA 1
ATOM 544 C C . VAL A 1 72 ? -3.520 2.304 1.363 1.00 94.25 72 VAL A C 1
ATOM 546 O O . VAL A 1 72 ? -3.802 1.698 2.391 1.00 94.25 72 VAL A O 1
ATOM 549 N N . ASP A 1 73 ? -4.429 2.851 0.570 1.00 92.50 73 ASP A N 1
ATOM 550 C CA . ASP A 1 73 ? -5.862 2.635 0.717 1.00 92.50 73 ASP A CA 1
ATOM 551 C C . ASP A 1 73 ? -6.256 1.462 -0.183 1.00 92.50 73 ASP A C 1
ATOM 553 O O . ASP A 1 73 ? -6.269 1.585 -1.409 1.00 92.50 73 ASP A O 1
ATOM 557 N N . VAL A 1 74 ? -6.549 0.308 0.420 1.00 89.38 74 VAL A N 1
ATOM 558 C CA . VAL A 1 74 ? -6.952 -0.889 -0.338 1.00 89.38 74 VAL A CA 1
ATOM 559 C C . VAL A 1 74 ? -8.413 -0.856 -0.772 1.00 89.38 74 VAL A C 1
ATOM 561 O O . VAL A 1 74 ? -8.799 -1.634 -1.636 1.00 89.38 74 VAL A O 1
ATOM 564 N N . VAL A 1 75 ? -9.236 0.013 -0.178 1.00 87.81 75 VAL A N 1
ATOM 565 C CA . VAL A 1 75 ? -10.652 0.161 -0.537 1.00 87.81 75 VAL A CA 1
ATOM 566 C C . VAL A 1 75 ? -10.778 1.018 -1.788 1.00 87.81 75 VAL A C 1
ATOM 568 O O . VAL A 1 75 ? -11.511 0.665 -2.709 1.00 87.81 75 VAL A O 1
ATOM 571 N N . SER A 1 76 ? -10.041 2.126 -1.828 1.00 87.56 76 SER A N 1
ATOM 572 C CA . SER A 1 76 ? -9.988 3.025 -2.984 1.00 87.56 76 SER A CA 1
ATOM 573 C C . SER A 1 76 ? -8.915 2.628 -4.007 1.00 87.56 76 SER A C 1
ATOM 575 O O . SER A 1 76 ? -8.777 3.302 -5.026 1.00 87.56 76 SER A O 1
ATOM 577 N N . GLU A 1 77 ? -8.136 1.578 -3.724 1.00 87.81 77 GLU A N 1
ATOM 578 C CA . GLU A 1 77 ? -6.983 1.115 -4.510 1.00 87.81 77 GLU A CA 1
ATOM 579 C C . GLU A 1 77 ? -5.958 2.229 -4.794 1.00 87.81 77 GLU A C 1
ATOM 581 O O . GLU A 1 77 ? -5.400 2.322 -5.885 1.00 87.81 77 GLU A O 1
ATOM 586 N N . MET A 1 78 ? -5.695 3.093 -3.809 1.00 89.62 78 MET A N 1
ATOM 587 C CA . MET A 1 78 ? -4.783 4.234 -3.940 1.00 89.62 78 MET A CA 1
ATOM 588 C C . MET A 1 78 ? -3.512 4.044 -3.119 1.00 89.62 78 MET A C 1
ATOM 590 O O . MET A 1 78 ? -3.511 3.433 -2.053 1.00 89.62 78 MET A O 1
ATOM 594 N N . CYS A 1 79 ? -2.406 4.626 -3.584 1.00 91.69 79 CYS A N 1
ATOM 595 C CA . CYS A 1 79 ? -1.155 4.633 -2.836 1.00 91.69 79 CYS A CA 1
ATOM 596 C C . CYS A 1 79 ? -0.490 6.010 -2.868 1.00 91.69 79 CYS A C 1
ATOM 598 O O . CYS A 1 79 ? -0.426 6.653 -3.911 1.00 91.69 79 CYS A O 1
ATOM 600 N N . SER A 1 80 ? 0.088 6.453 -1.750 1.00 92.25 80 SER A N 1
ATOM 601 C CA . SER A 1 80 ? 0.816 7.726 -1.689 1.00 92.25 80 SER A CA 1
ATOM 602 C C . SER A 1 80 ? 2.230 7.665 -2.283 1.00 92.25 80 SER A C 1
ATOM 604 O O . SER A 1 80 ? 2.946 8.666 -2.276 1.00 92.25 80 SER A O 1
ATOM 606 N N . CYS A 1 81 ? 2.666 6.519 -2.820 1.00 90.12 81 CYS A N 1
ATOM 607 C CA . CYS A 1 81 ? 4.010 6.379 -3.373 1.00 90.12 81 CYS A CA 1
ATOM 608 C C . CYS A 1 81 ? 4.219 7.197 -4.666 1.00 90.12 81 CYS A C 1
ATOM 610 O O . CYS A 1 81 ? 3.274 7.351 -5.443 1.00 90.12 81 CYS A O 1
ATOM 612 N N . PRO A 1 82 ? 5.458 7.645 -4.954 1.00 86.94 82 PRO A N 1
ATOM 613 C CA . PRO A 1 82 ? 5.775 8.390 -6.172 1.00 86.94 82 PRO A CA 1
ATOM 614 C C . PRO A 1 82 ? 5.349 7.663 -7.447 1.00 86.94 82 PRO A C 1
ATOM 616 O O . PRO A 1 82 ? 4.757 8.293 -8.312 1.00 86.94 82 PRO A O 1
ATOM 619 N N . ASP A 1 83 ? 5.567 6.342 -7.510 1.00 84.00 83 ASP A N 1
ATOM 620 C CA . ASP A 1 83 ? 5.200 5.510 -8.665 1.00 84.00 83 ASP A CA 1
ATOM 621 C C . ASP A 1 83 ? 3.713 5.685 -9.035 1.00 84.00 83 ASP A C 1
ATOM 623 O O . ASP A 1 83 ? 3.374 5.846 -10.205 1.00 84.00 83 ASP A O 1
ATOM 627 N N . TRP A 1 84 ? 2.842 5.746 -8.019 1.00 86.38 84 TRP A N 1
ATOM 628 C CA . TRP A 1 84 ? 1.403 5.958 -8.185 1.00 86.38 84 TRP A CA 1
ATOM 629 C C . TRP A 1 84 ? 1.069 7.391 -8.609 1.00 86.38 84 TRP A C 1
ATOM 631 O O . TRP A 1 84 ? 0.293 7.599 -9.537 1.00 86.38 84 TRP A O 1
ATOM 641 N N . GLN A 1 85 ? 1.686 8.391 -7.969 1.00 83.69 85 GLN A N 1
ATOM 642 C CA . GLN A 1 85 ? 1.444 9.807 -8.277 1.00 83.69 85 GLN A CA 1
ATOM 643 C C . GLN A 1 85 ? 1.874 10.184 -9.700 1.00 83.69 85 GLN A C 1
ATOM 645 O O . GLN A 1 85 ? 1.268 11.058 -10.317 1.00 83.69 85 GLN A O 1
ATOM 650 N N . THR A 1 86 ? 2.907 9.526 -10.232 1.00 80.31 86 THR A N 1
ATOM 651 C CA . THR A 1 86 ? 3.394 9.747 -11.600 1.00 80.31 86 THR A CA 1
ATOM 652 C C . THR A 1 86 ? 2.570 9.036 -12.675 1.00 80.31 86 THR A C 1
ATOM 654 O O . THR A 1 86 ? 2.851 9.222 -13.855 1.00 80.31 86 THR A O 1
ATOM 657 N N . GLY A 1 87 ? 1.539 8.273 -12.292 1.00 69.69 87 GLY A N 1
ATOM 658 C CA . GLY A 1 87 ? 0.555 7.725 -13.226 1.00 69.69 87 GLY A CA 1
ATOM 659 C C . GLY A 1 87 ? 0.812 6.302 -13.726 1.00 69.69 87 GLY A C 1
ATOM 660 O O . GLY A 1 87 ? 0.294 5.955 -14.782 1.00 69.69 87 GLY A O 1
ATOM 661 N N . GLU A 1 88 ? 1.548 5.454 -12.998 1.00 65.12 88 GLU A N 1
ATOM 662 C CA . GLU A 1 88 ? 1.710 4.039 -13.370 1.00 65.12 88 GLU A CA 1
ATOM 663 C C . GLU A 1 88 ? 1.577 3.090 -12.165 1.00 65.12 88 GLU A C 1
ATOM 665 O O . GLU A 1 88 ? 2.082 3.413 -11.085 1.00 65.12 88 GLU A O 1
ATOM 670 N N . PRO A 1 89 ? 0.985 1.879 -12.320 1.00 65.75 89 PRO A N 1
ATOM 671 C CA . PRO A 1 89 ? 0.762 1.146 -13.583 1.00 65.75 89 PRO A CA 1
ATOM 672 C C . PRO A 1 89 ? -0.583 0.395 -13.751 1.00 65.75 89 PRO A C 1
ATOM 674 O O . PRO A 1 89 ? -1.338 0.197 -12.799 1.00 65.75 89 PRO A O 1
ATOM 677 N N . ASP A 1 90 ? -0.793 -0.154 -14.956 1.00 61.56 90 ASP A N 1
ATOM 678 C CA . ASP A 1 90 ? -1.699 -1.283 -15.228 1.00 61.56 90 ASP A CA 1
ATOM 679 C C . ASP A 1 90 ? -1.409 -2.426 -14.228 1.00 61.56 90 ASP A C 1
ATOM 681 O O . ASP A 1 90 ? -0.318 -3.006 -14.208 1.00 61.56 90 ASP A O 1
ATOM 685 N N . GLY A 1 91 ? -2.349 -2.696 -13.320 1.00 65.38 91 GLY A N 1
ATOM 686 C CA . GLY A 1 91 ? -2.200 -3.724 -12.283 1.00 65.38 91 GLY A CA 1
ATOM 687 C C . GLY A 1 91 ? -1.515 -3.285 -10.979 1.00 65.38 91 GLY A C 1
ATOM 688 O O . GLY A 1 91 ? -1.026 -4.150 -10.247 1.00 65.38 91 GLY A O 1
ATOM 689 N N . GLY A 1 92 ? -1.461 -1.983 -10.678 1.00 80.19 92 GLY A N 1
ATOM 690 C CA . GLY A 1 92 ? -1.174 -1.460 -9.335 1.00 80.19 92 GLY A CA 1
ATOM 691 C C . GLY A 1 92 ? 0.308 -1.354 -8.949 1.00 80.19 92 GLY A C 1
ATOM 692 O O . GLY A 1 92 ? 1.189 -2.027 -9.494 1.00 80.19 92 GLY A O 1
ATOM 693 N N . CYS A 1 93 ? 0.609 -0.470 -7.992 1.00 89.94 93 CYS A N 1
ATOM 694 C CA . CYS A 1 93 ? 1.968 -0.294 -7.484 1.00 89.94 93 CYS A CA 1
ATOM 695 C C . CYS A 1 93 ? 2.394 -1.493 -6.618 1.00 89.94 93 CYS A C 1
ATOM 697 O O . CYS A 1 93 ? 1.568 -2.225 -6.075 1.00 89.94 93 CYS A O 1
ATOM 699 N N . LYS A 1 94 ? 3.705 -1.676 -6.422 1.00 89.06 94 LYS A N 1
ATOM 700 C CA . LYS A 1 94 ? 4.221 -2.775 -5.586 1.00 89.06 94 LYS A CA 1
ATOM 701 C C . LYS A 1 94 ? 3.707 -2.741 -4.139 1.00 89.06 94 LYS A C 1
ATOM 703 O O . LYS A 1 94 ? 3.610 -3.791 -3.519 1.00 89.06 94 LYS A O 1
ATOM 708 N N . HIS A 1 95 ? 3.375 -1.557 -3.613 1.00 92.62 95 HIS A N 1
ATOM 709 C CA . HIS A 1 95 ? 2.870 -1.404 -2.247 1.00 92.62 95 HIS A CA 1
ATOM 710 C C . HIS A 1 95 ? 1.455 -1.978 -2.114 1.00 92.62 95 HIS A C 1
ATOM 712 O O . HIS A 1 95 ? 1.224 -2.756 -1.199 1.00 92.62 95 HIS A O 1
ATOM 718 N N . LEU A 1 96 ? 0.553 -1.683 -3.061 1.00 89.56 96 LEU A N 1
ATOM 719 C CA . LEU A 1 96 ? -0.788 -2.282 -3.111 1.00 89.56 96 LEU A CA 1
ATOM 720 C C . LEU A 1 96 ? -0.709 -3.809 -3.153 1.00 89.56 96 LEU A C 1
ATOM 722 O O . LEU A 1 96 ? -1.364 -4.485 -2.367 1.00 89.56 96 LEU A O 1
ATOM 726 N N . ARG A 1 97 ? 0.170 -4.344 -4.009 1.00 90.56 97 ARG A N 1
ATOM 727 C CA . ARG A 1 97 ? 0.380 -5.792 -4.125 1.00 90.56 97 ARG A CA 1
ATOM 728 C C . ARG A 1 97 ? 0.880 -6.406 -2.821 1.00 90.56 97 ARG A C 1
ATOM 730 O O . ARG A 1 97 ? 0.305 -7.377 -2.354 1.00 90.56 97 ARG A O 1
ATOM 737 N N . ARG A 1 98 ? 1.913 -5.819 -2.206 1.00 92.50 98 ARG A N 1
ATOM 738 C CA . ARG A 1 98 ? 2.431 -6.272 -0.906 1.00 92.50 98 ARG A CA 1
ATOM 739 C C . ARG A 1 98 ? 1.331 -6.268 0.159 1.00 92.50 98 ARG A C 1
ATOM 741 O O . ARG A 1 98 ? 1.208 -7.245 0.883 1.00 92.50 98 ARG A O 1
ATOM 748 N N . VAL A 1 99 ? 0.525 -5.210 0.250 1.00 92.38 99 VAL A N 1
ATOM 749 C CA . VAL A 1 99 ? -0.554 -5.128 1.248 1.00 92.38 99 VAL A CA 1
ATOM 750 C C . VAL A 1 99 ? -1.608 -6.213 1.020 1.00 92.38 99 VAL A C 1
ATOM 752 O O . VAL A 1 99 ? -1.971 -6.902 1.969 1.00 92.38 99 VAL A O 1
ATOM 755 N N . ASP A 1 100 ? -2.051 -6.424 -0.220 1.00 90.00 100 ASP A N 1
ATOM 756 C CA . ASP A 1 100 ? -2.985 -7.506 -0.553 1.00 90.00 100 ASP A CA 1
ATOM 757 C C . ASP A 1 100 ? -2.441 -8.886 -0.133 1.00 90.00 100 ASP A C 1
ATOM 759 O O . ASP A 1 100 ? -3.147 -9.683 0.492 1.00 90.00 100 ASP A O 1
ATOM 763 N N . MET A 1 101 ? -1.158 -9.143 -0.399 1.00 87.81 101 MET A N 1
ATOM 764 C CA . MET A 1 101 ? -0.478 -10.377 0.007 1.00 87.81 101 MET A CA 1
ATOM 765 C C . MET A 1 101 ? -0.468 -10.558 1.526 1.00 87.81 101 MET A C 1
ATOM 767 O O . MET A 1 101 ? -0.784 -11.644 2.012 1.00 87.81 101 MET A O 1
ATOM 771 N N . GLU A 1 102 ? -0.145 -9.509 2.284 1.00 90.38 102 GLU A N 1
ATOM 772 C CA . GLU A 1 102 ? -0.108 -9.551 3.749 1.00 90.38 102 GLU A CA 1
ATOM 773 C C . GLU A 1 102 ? -1.502 -9.763 4.358 1.00 90.38 102 GLU A C 1
ATOM 775 O O . GLU A 1 102 ? -1.650 -10.558 5.291 1.00 90.38 102 GLU A O 1
ATOM 780 N N . ILE A 1 103 ? -2.538 -9.116 3.806 1.00 89.25 103 ILE A N 1
ATOM 781 C CA . ILE A 1 103 ? -3.932 -9.303 4.237 1.00 89.25 103 ILE A CA 1
ATOM 782 C C . ILE A 1 103 ? -4.376 -10.745 3.974 1.00 89.25 103 ILE A C 1
ATOM 784 O O . ILE A 1 103 ? -4.946 -11.389 4.857 1.00 89.25 103 ILE A O 1
ATOM 788 N N . ARG A 1 104 ? -4.110 -11.282 2.775 1.00 85.56 104 ARG A N 1
ATOM 789 C CA . ARG A 1 104 ? -4.474 -12.665 2.417 1.00 85.56 104 ARG A CA 1
ATOM 790 C C . ARG A 1 104 ? -3.699 -13.704 3.218 1.00 85.56 104 ARG A C 1
ATOM 792 O O . ARG A 1 104 ? -4.263 -14.739 3.560 1.00 85.56 104 ARG A O 1
ATOM 799 N N . ALA A 1 105 ? -2.433 -13.431 3.526 1.00 86.19 105 ALA A N 1
ATOM 800 C CA . ALA A 1 105 ? -1.626 -14.260 4.417 1.00 86.19 105 ALA A CA 1
ATOM 801 C C . ALA A 1 105 ? -2.087 -14.173 5.883 1.00 86.19 105 ALA A C 1
ATOM 803 O O . ALA A 1 105 ? -1.628 -14.955 6.712 1.00 86.19 105 ALA A O 1
ATOM 804 N N . GLY A 1 106 ? -2.970 -13.223 6.207 1.00 87.00 106 GLY A N 1
ATOM 805 C CA . GLY A 1 106 ? -3.454 -12.958 7.555 1.00 87.00 106 GLY A CA 1
ATOM 806 C C . GLY A 1 106 ? -2.442 -12.246 8.445 1.00 87.00 106 GLY A C 1
ATOM 807 O O . GLY A 1 106 ? -2.727 -12.015 9.608 1.00 87.00 106 GLY A O 1
ATOM 808 N N . ARG A 1 107 ? -1.272 -11.857 7.937 1.00 87.44 107 ARG A N 1
ATOM 809 C CA . ARG A 1 107 ? -0.213 -11.240 8.750 1.00 87.44 107 ARG A CA 1
ATOM 810 C C . ARG A 1 107 ? -0.578 -9.848 9.258 1.00 87.44 107 ARG A C 1
ATOM 812 O O . ARG A 1 107 ? -0.100 -9.442 10.313 1.00 87.44 107 ARG A O 1
ATOM 819 N N . VAL A 1 108 ? -1.457 -9.144 8.545 1.00 90.06 108 VAL A N 1
ATOM 820 C CA . VAL A 1 108 ? -2.021 -7.860 8.978 1.00 90.06 108 VAL A CA 1
ATOM 821 C C . VAL A 1 108 ? -3.534 -7.959 9.153 1.00 90.06 108 VAL A C 1
ATOM 823 O O . VAL A 1 108 ? -4.180 -8.778 8.489 1.00 90.06 108 VAL A O 1
ATOM 826 N N . PRO A 1 109 ? -4.133 -7.124 10.024 1.00 89.38 109 PRO A N 1
ATOM 827 C CA . PRO A 1 109 ? -5.578 -7.087 10.164 1.00 89.38 109 PRO A CA 1
ATOM 828 C C . PRO A 1 109 ? -6.230 -6.745 8.829 1.00 89.38 109 PRO A C 1
ATOM 830 O O . PRO A 1 109 ? -5.716 -5.939 8.049 1.00 89.38 109 PRO A O 1
ATOM 833 N N . ARG A 1 110 ? -7.383 -7.351 8.567 1.00 86.88 110 ARG A N 1
ATOM 834 C CA . ARG A 1 110 ? -8.209 -7.005 7.414 1.00 86.88 110 ARG A CA 1
ATOM 835 C C . ARG A 1 110 ? -8.704 -5.554 7.512 1.00 86.88 110 ARG A C 1
ATOM 837 O O . ARG A 1 110 ? -8.664 -4.975 8.597 1.00 86.88 110 ARG A O 1
ATOM 844 N N . PRO A 1 111 ? -9.242 -4.976 6.422 1.00 86.00 111 PRO A N 1
ATOM 845 C CA . PRO A 1 111 ? -9.787 -3.615 6.445 1.00 86.00 111 PRO A CA 1
ATOM 846 C C . PRO A 1 111 ? -10.882 -3.401 7.500 1.00 86.00 111 PRO A C 1
ATOM 848 O O . PRO A 1 111 ? -11.053 -2.291 7.996 1.00 86.00 111 PRO A O 1
ATOM 851 N N . ASP A 1 112 ? -11.588 -4.474 7.875 1.00 83.38 112 ASP A N 1
ATOM 852 C CA . ASP A 1 112 ? -12.570 -4.516 8.966 1.00 83.38 112 ASP A CA 1
ATOM 853 C C . ASP A 1 112 ? -11.956 -4.562 10.383 1.00 83.38 112 ASP A C 1
ATOM 855 O O . ASP A 1 112 ? -12.680 -4.699 11.366 1.00 83.38 112 ASP A O 1
ATOM 859 N N . GLY A 1 113 ? -10.631 -4.467 10.500 1.00 79.06 113 GLY A N 1
ATOM 860 C CA . GLY A 1 113 ? -9.892 -4.455 11.763 1.00 79.06 113 GLY A CA 1
ATOM 861 C C . GLY A 1 113 ? -9.643 -5.838 12.371 1.00 79.06 113 GLY A C 1
ATOM 862 O O . GLY A 1 113 ? -8.936 -5.947 13.372 1.00 79.06 113 GLY A O 1
ATOM 863 N N . ARG A 1 114 ? -10.180 -6.919 11.790 1.00 79.62 114 ARG A N 1
ATOM 864 C CA . ARG A 1 114 ? -10.032 -8.277 12.337 1.00 79.62 114 ARG A CA 1
ATOM 865 C C . ARG A 1 114 ? -8.883 -9.025 11.668 1.00 79.62 114 ARG A C 1
ATOM 867 O O . ARG A 1 114 ? -8.753 -9.033 10.445 1.00 79.62 114 ARG A O 1
ATOM 874 N N . LEU A 1 115 ? -8.076 -9.714 12.471 1.00 74.94 115 LEU A N 1
ATOM 875 C CA . LEU A 1 115 ? -7.122 -10.706 11.973 1.00 74.94 115 LEU A CA 1
ATOM 876 C C . LEU A 1 115 ? -7.855 -11.995 11.583 1.00 74.94 115 LEU A C 1
ATOM 878 O O . LEU A 1 115 ? -8.864 -12.363 12.189 1.00 74.94 115 LEU A O 1
ATOM 882 N N . THR A 1 116 ? -7.348 -12.688 10.567 1.00 73.19 116 THR A N 1
ATOM 883 C CA . THR A 1 116 ? -7.795 -14.047 10.239 1.00 73.19 116 THR A CA 1
ATOM 884 C C . THR A 1 116 ? -7.288 -15.020 11.301 1.00 73.19 116 THR A C 1
ATOM 886 O O . THR A 1 116 ? -6.189 -14.861 11.821 1.00 73.19 116 THR A O 1
ATOM 889 N N . GLU A 1 117 ? -8.059 -16.061 11.618 1.00 67.06 117 GLU A N 1
ATOM 890 C CA . GLU A 1 117 ? -7.705 -17.027 12.677 1.00 67.06 117 GLU A CA 1
ATOM 891 C C . GLU A 1 117 ? -6.363 -17.744 12.419 1.00 67.06 117 GLU A C 1
ATOM 893 O O . GLU A 1 117 ? -5.704 -18.191 13.352 1.00 67.06 117 GLU A O 1
ATOM 898 N N . SER A 1 118 ? -5.906 -17.792 11.164 1.00 61.47 118 SER A N 1
ATOM 899 C CA . SER A 1 118 ? -4.610 -18.359 10.765 1.00 61.47 118 SER A CA 1
ATOM 900 C C . SER A 1 118 ? -3.393 -17.462 11.051 1.00 61.47 118 SER A C 1
ATOM 902 O O . SER A 1 118 ? -2.266 -17.913 10.879 1.00 61.47 118 SER A O 1
ATOM 904 N N . ALA A 1 119 ? -3.598 -16.212 11.475 1.00 56.25 119 ALA A N 1
ATOM 905 C CA . ALA A 1 119 ? -2.548 -15.214 11.692 1.00 56.25 119 ALA A CA 1
ATOM 906 C C . ALA A 1 119 ? -1.797 -15.339 13.027 1.00 56.25 119 ALA A C 1
ATOM 908 O O . ALA A 1 119 ? -0.713 -14.787 13.192 1.00 56.25 119 ALA A O 1
ATOM 909 N N . ALA A 1 120 ? -2.410 -15.991 14.015 1.00 48.44 120 ALA A N 1
ATOM 910 C CA . ALA A 1 120 ? -2.144 -15.718 15.426 1.00 48.44 120 ALA A CA 1
ATOM 911 C C . ALA A 1 120 ? -0.870 -16.354 16.020 1.00 48.44 120 ALA A C 1
ATOM 913 O O . ALA A 1 120 ? -0.724 -16.339 17.237 1.00 48.44 120 ALA A O 1
ATOM 914 N N . VAL A 1 121 ? 0.056 -16.903 15.227 1.00 44.31 121 VAL A N 1
ATOM 915 C CA . VAL A 1 121 ? 1.268 -17.540 15.778 1.00 44.31 121 VAL A CA 1
ATOM 916 C C . VAL A 1 121 ? 2.550 -16.928 15.226 1.00 44.31 121 VAL A C 1
ATOM 918 O O . VAL A 1 121 ? 3.218 -17.479 14.357 1.00 44.31 121 VAL A O 1
ATOM 921 N N . ILE A 1 122 ? 2.935 -15.791 15.799 1.00 49.12 122 ILE A N 1
ATOM 922 C CA . ILE A 1 122 ? 4.353 -15.448 15.930 1.00 49.12 122 ILE A CA 1
ATOM 923 C C . ILE A 1 122 ? 4.651 -15.428 17.430 1.00 49.12 122 ILE A C 1
ATOM 925 O O . ILE A 1 122 ? 4.733 -14.380 18.063 1.00 49.12 122 ILE A O 1
ATOM 929 N N . GLU A 1 123 ? 4.731 -16.622 18.015 1.00 51.84 123 GLU A N 1
ATOM 930 C CA . GLU A 1 123 ? 5.289 -16.818 19.352 1.00 51.84 123 GLU A CA 1
ATOM 931 C C . GLU A 1 123 ? 6.777 -16.447 19.268 1.00 51.84 123 GLU A C 1
ATOM 933 O O . GLU A 1 123 ? 7.591 -17.208 18.744 1.00 51.84 123 GLU A O 1
ATOM 938 N N . MET A 1 124 ? 7.144 -15.247 19.719 1.00 46.56 124 MET A N 1
ATOM 939 C CA . MET A 1 124 ? 8.545 -14.929 19.983 1.00 46.56 124 MET A CA 1
ATOM 940 C C . MET A 1 124 ? 8.975 -15.708 21.234 1.00 46.56 124 MET A C 1
ATOM 942 O O . MET A 1 124 ? 8.383 -15.483 22.293 1.00 46.56 124 MET A O 1
ATOM 946 N N . PRO A 1 125 ? 9.981 -16.602 21.172 1.00 51.38 125 PRO A N 1
ATOM 947 C CA . PRO A 1 125 ? 10.522 -17.200 22.380 1.00 51.38 125 PRO A CA 1
ATOM 948 C C . PRO A 1 125 ? 11.201 -16.100 23.199 1.00 51.38 125 PRO A C 1
ATOM 950 O O . PRO A 1 125 ? 12.070 -15.379 22.7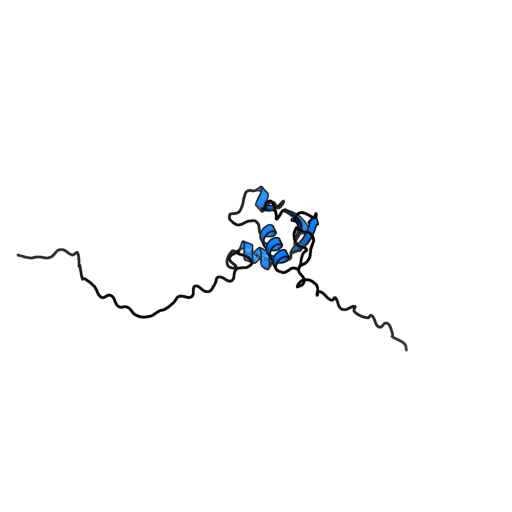07 1.00 51.38 125 PRO A O 1
ATOM 953 N N . VAL A 1 126 ? 10.779 -15.956 24.451 1.00 53.75 126 VAL A N 1
ATOM 954 C CA . VAL A 1 126 ? 11.502 -15.176 25.452 1.00 53.75 126 VAL A CA 1
ATOM 955 C C . VAL A 1 126 ? 12.877 -15.823 25.635 1.00 53.75 126 VAL A C 1
ATOM 957 O O . VAL A 1 126 ? 12.982 -16.920 26.173 1.00 53.75 126 VAL A O 1
ATOM 960 N N . GLU A 1 127 ? 13.941 -15.195 25.133 1.00 54.84 127 GLU A N 1
ATOM 961 C CA . GLU A 1 127 ? 15.300 -15.632 25.460 1.00 54.84 127 GLU A CA 1
ATOM 962 C C . GLU A 1 127 ? 15.557 -15.331 26.943 1.00 54.84 127 GLU A C 1
ATOM 964 O O . GLU A 1 127 ? 15.833 -14.197 27.346 1.00 54.84 127 GLU A O 1
ATOM 969 N N . GLU A 1 128 ? 15.386 -16.369 27.758 1.00 57.44 128 GLU A N 1
ATOM 970 C CA . GLU A 1 128 ? 15.655 -16.406 29.189 1.00 57.44 128 GLU A CA 1
ATOM 971 C C . GLU A 1 128 ? 17.147 -16.107 29.407 1.00 57.44 128 GLU A C 1
ATOM 973 O O . GLU A 1 128 ? 18.036 -16.862 29.013 1.00 57.44 128 GLU A O 1
ATOM 978 N N . ARG A 1 129 ? 17.444 -14.925 29.958 1.00 64.62 129 ARG A N 1
ATOM 979 C CA . ARG A 1 129 ? 18.811 -14.542 30.319 1.00 64.62 129 ARG A CA 1
ATOM 980 C C . ARG A 1 129 ? 19.123 -15.142 31.682 1.00 64.62 129 ARG A C 1
ATOM 982 O O . ARG A 1 129 ? 18.941 -14.474 32.699 1.00 64.62 129 ARG A O 1
ATOM 989 N N . ASP A 1 130 ? 19.621 -16.372 31.689 1.00 61.16 130 ASP A N 1
ATOM 990 C CA . ASP A 1 130 ? 20.280 -16.961 32.854 1.00 61.16 130 ASP A CA 1
ATOM 991 C C . ASP A 1 130 ? 21.586 -16.210 33.136 1.00 61.16 130 ASP A C 1
ATOM 993 O O . ASP A 1 130 ? 22.670 -16.521 32.640 1.00 61.16 130 ASP A O 1
ATOM 997 N N . GLY A 1 131 ? 21.458 -15.145 33.922 1.00 62.72 131 GLY A N 1
ATOM 998 C CA . GLY A 1 131 ? 22.563 -14.552 34.647 1.00 62.72 131 GLY A CA 1
ATOM 999 C C . GLY A 1 131 ? 22.848 -15.373 35.898 1.00 62.72 131 GLY A C 1
ATOM 1000 O O . GLY A 1 131 ? 22.315 -15.059 36.955 1.00 62.72 131 GLY A O 1
ATOM 1001 N N . ASP A 1 132 ? 23.718 -16.373 35.785 1.00 60.12 132 ASP A N 1
ATOM 1002 C CA . ASP A 1 132 ? 24.445 -16.934 36.925 1.00 60.12 132 ASP A CA 1
ATOM 1003 C C . ASP A 1 132 ? 25.874 -17.282 36.481 1.00 60.12 132 ASP A C 1
ATOM 1005 O O . ASP A 1 132 ? 26.138 -18.305 35.853 1.00 60.12 132 ASP A O 1
ATOM 1009 N N . VAL A 1 133 ? 26.811 -16.374 36.758 1.00 60.38 133 VAL A N 1
ATOM 1010 C CA . VAL A 1 133 ? 28.227 -16.733 36.888 1.00 60.38 133 VAL A CA 1
ATOM 1011 C C . VAL A 1 133 ? 28.602 -16.427 38.333 1.00 60.38 133 VAL A C 1
ATOM 1013 O O . VAL A 1 133 ? 29.041 -15.339 38.704 1.00 60.38 133 VAL A O 1
ATOM 1016 N N . GLY A 1 134 ? 28.278 -17.389 39.190 1.00 61.44 134 GLY A N 1
ATOM 1017 C CA . GLY A 1 134 ? 28.926 -17.552 40.476 1.00 61.44 134 GLY A CA 1
ATOM 1018 C C . GLY A 1 134 ? 30.217 -18.352 40.304 1.00 61.44 134 GLY A C 1
ATOM 1019 O O . GLY A 1 134 ? 30.205 -19.392 39.645 1.00 61.44 134 GLY A O 1
ATOM 1020 N N . LEU A 1 135 ? 31.257 -17.877 41.003 1.00 51.78 135 LEU A N 1
ATOM 1021 C CA . LEU A 1 135 ? 32.597 -18.447 41.254 1.00 51.78 135 LEU A CA 1
ATOM 1022 C C . LEU A 1 135 ? 33.741 -17.903 40.386 1.00 51.78 135 LEU A C 1
ATOM 1024 O O . LEU A 1 135 ? 33.875 -18.285 39.205 1.00 51.78 135 LEU A O 1
#

Secondary structure (DSSP, 8-state):
-----S----------------------EETTEETTSHHHHHHHHS-EEEEEEETTTEEEEEETTT--EEEEETTTTEE-SHHHHTT--TT--HHHHHHHHHHHTTSS--TTSPPPGGG----------------

Foldseek 3Di:
DDDDDPPPDDDDDPDDDDDPPVPVPPQPALQPHRCPPPLVVCLVPFDWDWEDPDQQAWIWIAGPVPRDIKIARLVVRAIPDPCRVVPDDDPHGSVNSNSSNCVVCQCYADSNRHGDPNNPDPPDDDPDPPPDDDD

pLDDT: mean 72.99, std 18.08, range [35.06, 95.25]